Protein AF-Q8NPW4-F1 (afdb_monomer_lite)

pLDDT: mean 87.24, std 8.04, range [48.31, 95.31]

Secondary structure (DSSP, 8-state):
-GGGG---HHHHHHHHT-SSHHHHHHHHTSSPPPTTHHHHHHHHHHHHHHHHTTSHHHHHHHHHTTT--------

Foldseek 3Di:
DLLVQAPDVVLNVLLVPDPDPVSNVVSSVVHDGDPPCVVCVVVVVVVVVVVVLVPPVNVVVVVVCPPDDDDDDDD

InterPro domains:
  IPR012816 NADAR [PF08719] (8-73)
  IPR012816 NADAR [cd15457] (4-73)
  IPR037238 YbiA-like superfamily [G3DSA:1.10.357.40] (1-75)
  IPR037238 YbiA-like superfamily [SSF143990] (1-74)

Structure (mmCIF, N/CA/C/O backbone):
data_AF-Q8NPW4-F1
#
_entry.id   AF-Q8NPW4-F1
#
loop_
_atom_site.group_PDB
_atom_site.id
_atom_site.type_symbol
_atom_site.label_atom_id
_atom_site.label_alt_id
_atom_site.label_comp_id
_atom_site.label_asym_id
_atom_site.label_entity_id
_atom_site.label_seq_id
_atom_site.pdbx_PDB_ins_code
_atom_site.Cartn_x
_atom_site.Cartn_y
_atom_site.Cartn_z
_atom_site.occupancy
_atom_site.B_iso_or_equiv
_atom_site.auth_seq_id
_atom_site.auth_comp_id
_atom_site.auth_asym_id
_atom_site.auth_atom_id
_atom_site.pdbx_PDB_model_num
ATOM 1 N N . MET A 1 1 ? 2.144 1.622 -2.536 1.00 60.69 1 MET A N 1
ATOM 2 C CA . MET A 1 1 ? 2.289 0.191 -2.185 1.00 60.69 1 MET A CA 1
ATOM 3 C C . MET A 1 1 ? 3.006 -0.636 -3.255 1.00 60.69 1 MET A C 1
ATOM 5 O O . MET A 1 1 ? 3.526 -1.674 -2.910 1.00 60.69 1 MET A O 1
ATOM 9 N N . GLN A 1 2 ? 3.104 -0.189 -4.513 1.00 66.44 2 GLN A N 1
ATOM 10 C CA . GLN A 1 2 ? 3.546 -1.052 -5.626 1.00 66.44 2 GLN A CA 1
ATOM 11 C C . GLN A 1 2 ? 5.065 -1.095 -5.870 1.00 66.44 2 GLN A C 1
ATOM 13 O O . GLN A 1 2 ? 5.568 -1.948 -6.588 1.00 66.44 2 GLN A O 1
ATOM 18 N N . VAL A 1 3 ? 5.820 -0.197 -5.236 1.00 66.56 3 VAL A N 1
ATOM 19 C CA . VAL A 1 3 ? 7.288 -0.105 -5.360 1.00 66.56 3 VAL A CA 1
ATOM 20 C C . VAL A 1 3 ? 7.993 -1.314 -4.725 1.00 66.56 3 VAL A C 1
ATOM 22 O O . VAL A 1 3 ? 9.064 -1.724 -5.161 1.00 66.56 3 VAL A O 1
ATOM 25 N N . ILE A 1 4 ? 7.382 -1.909 -3.698 1.00 77.44 4 ILE A N 1
ATOM 26 C CA . ILE A 1 4 ? 7.935 -3.060 -2.964 1.00 77.44 4 ILE A CA 1
ATOM 27 C C . ILE A 1 4 ? 7.834 -4.373 -3.751 1.00 77.44 4 ILE A C 1
ATOM 29 O O . ILE A 1 4 ? 8.511 -5.344 -3.410 1.00 77.44 4 ILE A O 1
ATOM 33 N N . GLU A 1 5 ? 6.978 -4.404 -4.775 1.00 82.56 5 GLU A N 1
ATOM 34 C CA . GLU A 1 5 ? 6.706 -5.598 -5.576 1.00 82.56 5 GLU A CA 1
ATOM 35 C C . GLU A 1 5 ? 7.869 -5.918 -6.515 1.00 82.56 5 GLU A C 1
ATOM 37 O O . GLU A 1 5 ? 8.102 -7.084 -6.817 1.00 82.56 5 GLU A O 1
ATOM 42 N N . THR A 1 6 ? 8.636 -4.903 -6.919 1.00 86.00 6 THR A N 1
ATOM 43 C CA . THR A 1 6 ? 9.820 -5.032 -7.773 1.00 86.00 6 THR A CA 1
ATOM 44 C C . THR A 1 6 ? 11.107 -4.816 -6.977 1.00 86.00 6 THR A C 1
ATOM 46 O O . THR A 1 6 ? 11.132 -4.097 -5.972 1.00 86.00 6 THR A O 1
ATOM 49 N N . LEU A 1 7 ? 12.193 -5.465 -7.400 1.00 87.94 7 LEU A N 1
ATOM 50 C CA . LEU A 1 7 ? 13.557 -5.188 -6.924 1.00 87.94 7 LEU A CA 1
ATOM 51 C C . LEU A 1 7 ? 14.335 -4.283 -7.885 1.00 87.94 7 LEU A C 1
ATOM 53 O O . LEU A 1 7 ? 15.419 -3.834 -7.524 1.00 87.94 7 LEU A O 1
ATOM 57 N N . ASP A 1 8 ? 13.785 -4.014 -9.067 1.00 88.75 8 ASP A N 1
ATOM 58 C CA . ASP A 1 8 ? 14.420 -3.200 -10.095 1.00 88.75 8 ASP A CA 1
ATOM 59 C C . ASP A 1 8 ? 14.417 -1.718 -9.666 1.00 88.75 8 ASP A C 1
ATOM 61 O O . ASP A 1 8 ? 13.342 -1.130 -9.490 1.00 88.75 8 ASP A O 1
ATOM 65 N N . PRO A 1 9 ? 15.594 -1.104 -9.449 1.00 87.69 9 PRO A N 1
ATOM 66 C CA . PRO A 1 9 ? 15.694 0.272 -8.978 1.00 87.69 9 PRO A CA 1
ATOM 67 C C . PRO A 1 9 ? 15.122 1.293 -9.971 1.00 87.69 9 PRO A C 1
ATOM 69 O O . PRO A 1 9 ? 14.538 2.284 -9.523 1.00 87.69 9 PRO A O 1
ATOM 72 N N . ASP A 1 10 ? 15.194 1.043 -11.279 1.00 89.44 10 ASP A N 1
ATOM 73 C CA . ASP A 1 10 ? 14.692 1.967 -12.302 1.00 89.44 10 ASP A CA 1
ATOM 74 C C . ASP A 1 10 ? 13.162 1.954 -12.328 1.00 89.44 10 ASP A C 1
ATOM 76 O O . ASP A 1 10 ? 12.508 3.000 -12.350 1.00 89.44 10 ASP A O 1
ATOM 80 N N . GLN A 1 11 ? 12.563 0.767 -12.212 1.00 89.06 11 GLN A N 1
ATOM 8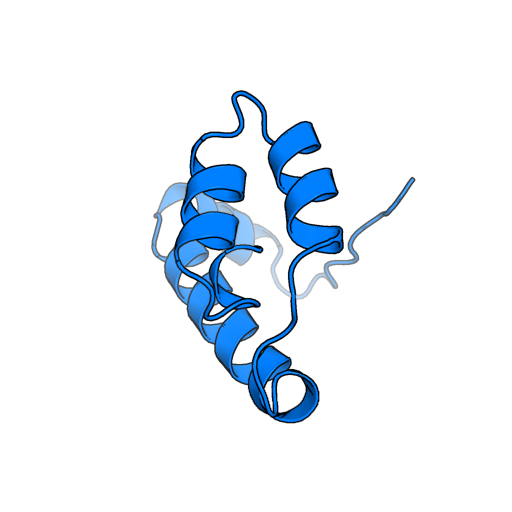1 C CA . GLN A 1 11 ? 11.109 0.628 -12.098 1.00 89.06 11 GLN A CA 1
ATOM 82 C C . GLN A 1 11 ? 10.576 1.258 -10.807 1.00 89.06 11 GLN A C 1
ATOM 84 O O . GLN A 1 11 ? 9.502 1.865 -10.803 1.00 89.06 11 GLN A O 1
ATOM 89 N N . ARG A 1 12 ? 11.326 1.155 -9.704 1.00 88.94 12 ARG A N 1
ATOM 90 C CA . ARG A 1 12 ? 10.977 1.825 -8.443 1.00 88.94 12 ARG A CA 1
ATOM 91 C C . ARG A 1 12 ? 10.998 3.335 -8.593 1.00 88.94 12 ARG A C 1
ATOM 93 O O . ARG A 1 12 ? 10.039 3.985 -8.179 1.00 88.94 12 ARG A O 1
ATOM 100 N N . ALA A 1 13 ? 12.059 3.877 -9.187 1.00 88.56 13 ALA A N 1
ATOM 101 C CA . ALA A 1 13 ? 12.181 5.305 -9.441 1.00 88.56 13 ALA A CA 1
ATOM 102 C C . ALA A 1 13 ? 11.031 5.804 -10.325 1.00 88.56 13 ALA A C 1
ATOM 104 O O . ALA A 1 13 ? 10.406 6.806 -9.991 1.00 88.56 13 ALA A O 1
ATOM 105 N N . ALA A 1 14 ? 10.672 5.061 -11.375 1.00 87.62 14 ALA A N 1
ATOM 106 C CA . ALA A 1 14 ? 9.561 5.409 -12.258 1.00 87.62 14 ALA A CA 1
ATOM 107 C C . ALA A 1 14 ? 8.204 5.456 -11.532 1.00 87.62 14 ALA A C 1
ATOM 109 O O . ALA A 1 14 ? 7.429 6.388 -11.731 1.00 87.62 14 ALA A O 1
ATOM 110 N N . VAL A 1 15 ? 7.910 4.482 -10.661 1.00 87.19 15 VAL A N 1
ATOM 111 C CA . VAL A 1 15 ? 6.656 4.469 -9.882 1.00 87.19 15 VAL A CA 1
ATOM 112 C C . VAL A 1 15 ? 6.632 5.589 -8.837 1.00 87.19 15 VAL A C 1
ATOM 114 O O . VAL A 1 15 ? 5.575 6.170 -8.600 1.00 87.19 15 VAL A O 1
ATOM 117 N N . LEU A 1 16 ? 7.772 5.901 -8.214 1.00 86.44 16 LEU A N 1
ATOM 118 C CA . LEU A 1 16 ? 7.890 6.982 -7.228 1.00 86.44 16 LEU A CA 1
ATOM 119 C C . LEU A 1 16 ? 7.827 8.377 -7.859 1.00 86.44 16 LEU A C 1
ATOM 121 O O . LEU A 1 16 ? 7.331 9.301 -7.224 1.00 86.44 16 LEU A O 1
ATOM 125 N N . ALA A 1 17 ? 8.313 8.524 -9.091 1.00 90.75 17 ALA A N 1
ATOM 126 C CA . ALA A 1 17 ? 8.293 9.778 -9.837 1.00 90.75 17 ALA A CA 1
ATOM 127 C C . ALA A 1 17 ? 6.922 10.101 -10.458 1.00 90.75 17 ALA A C 1
ATOM 129 O O . ALA A 1 17 ? 6.746 11.185 -11.010 1.00 90.75 17 ALA A O 1
ATOM 130 N N . ALA A 1 18 ? 5.957 9.179 -10.394 1.00 91.38 18 ALA A N 1
ATOM 131 C CA . ALA A 1 18 ? 4.617 9.404 -10.917 1.00 91.38 18 ALA A CA 1
ATOM 132 C C . ALA A 1 18 ? 3.939 10.582 -10.199 1.00 91.38 18 ALA A C 1
ATOM 134 O O . ALA A 1 18 ? 3.860 10.614 -8.970 1.00 91.38 18 ALA A O 1
ATOM 135 N N . ALA A 1 19 ? 3.417 11.533 -10.974 1.00 87.19 19 ALA A N 1
ATOM 136 C CA . ALA A 1 19 ? 2.885 12.783 -10.439 1.00 87.19 19 ALA A CA 1
ATOM 137 C C . ALA A 1 19 ? 1.566 12.583 -9.681 1.00 87.19 19 ALA A C 1
ATOM 139 O O . ALA A 1 19 ? 1.255 13.337 -8.758 1.00 87.19 19 ALA A O 1
ATOM 140 N N . ILE A 1 20 ? 0.787 11.566 -10.067 1.00 87.88 20 ILE A N 1
ATOM 141 C CA . ILE A 1 20 ? -0.512 11.275 -9.461 1.00 87.88 20 ILE A CA 1
ATOM 142 C C . ILE A 1 20 ? -0.678 9.792 -9.094 1.00 87.88 20 ILE A C 1
ATOM 144 O O . ILE A 1 20 ? -0.168 8.905 -9.789 1.00 87.88 20 ILE A O 1
ATOM 148 N N . PRO A 1 21 ? -1.479 9.477 -8.053 1.00 85.00 21 PRO A N 1
ATOM 149 C CA . PRO A 1 21 ? -1.673 8.103 -7.583 1.00 85.00 21 PRO A CA 1
ATOM 150 C C . PRO A 1 21 ? -2.171 7.129 -8.656 1.00 85.00 21 PRO A C 1
ATOM 152 O O . PRO A 1 21 ? -1.819 5.950 -8.639 1.00 85.00 21 PRO A O 1
ATOM 155 N N . ARG A 1 22 ? -2.980 7.606 -9.611 1.00 87.50 22 ARG A N 1
ATOM 156 C CA . ARG A 1 22 ? -3.493 6.782 -10.715 1.00 87.50 22 ARG A CA 1
ATOM 157 C C . ARG A 1 22 ? -2.376 6.301 -11.641 1.00 87.50 22 ARG A C 1
ATOM 159 O O . ARG A 1 22 ? -2.378 5.139 -12.038 1.00 87.50 22 ARG A O 1
AT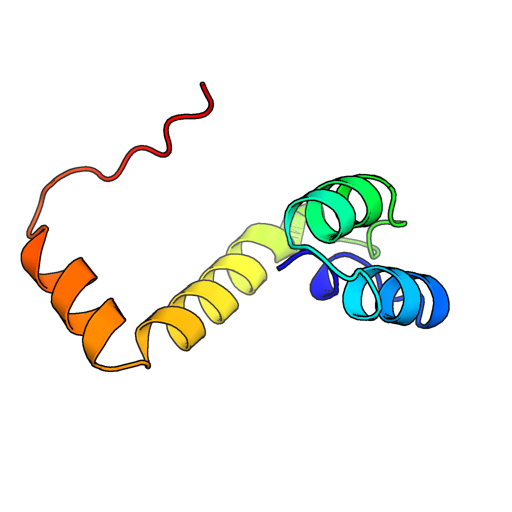OM 166 N N . GLU A 1 23 ? -1.424 7.169 -11.964 1.00 87.75 23 GLU A N 1
ATOM 167 C CA . GLU A 1 23 ?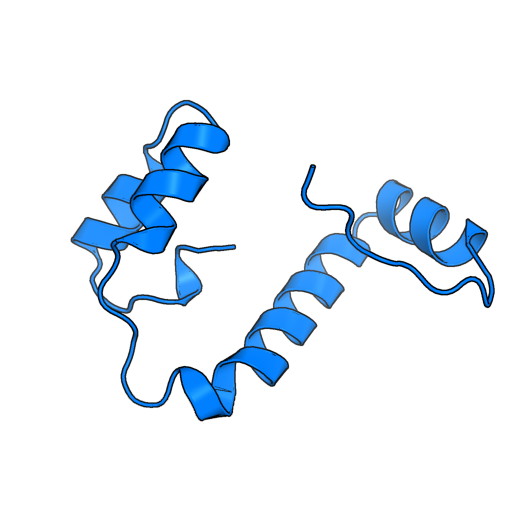 -0.269 6.827 -12.801 1.00 87.75 23 GLU A CA 1
ATOM 168 C C . GLU A 1 23 ? 0.655 5.858 -12.076 1.00 87.75 23 GLU A C 1
ATOM 170 O O . GLU A 1 23 ? 1.017 4.829 -12.647 1.00 87.75 23 GLU A O 1
ATOM 175 N N . ALA A 1 24 ? 0.926 6.112 -10.791 1.00 87.50 24 ALA A N 1
ATOM 176 C CA . ALA A 1 24 ? 1.638 5.168 -9.936 1.00 87.50 24 ALA A CA 1
ATOM 177 C C . ALA A 1 24 ? 0.948 3.791 -9.953 1.00 87.50 24 ALA A C 1
ATOM 179 O O . ALA A 1 24 ? 1.620 2.784 -10.171 1.00 87.50 24 ALA A O 1
ATOM 180 N N . LYS A 1 25 ? -0.396 3.751 -9.843 1.00 85.69 25 LYS A N 1
ATOM 181 C CA . LYS A 1 25 ? -1.202 2.516 -9.910 1.00 85.69 25 LYS A CA 1
ATOM 182 C C . LYS A 1 25 ? -1.000 1.760 -11.219 1.00 85.69 25 LYS A C 1
ATOM 184 O O . LYS A 1 25 ? -0.841 0.540 -11.196 1.00 85.69 25 LYS A O 1
ATOM 189 N N . ILE A 1 26 ? -1.003 2.462 -12.347 1.00 87.62 26 ILE A N 1
ATOM 190 C CA . ILE A 1 26 ? -0.823 1.866 -13.677 1.00 87.62 26 ILE A CA 1
ATOM 191 C C . ILE A 1 26 ? 0.607 1.351 -13.859 1.00 87.62 26 ILE A C 1
ATOM 193 O O . ILE A 1 26 ? 0.785 0.217 -14.301 1.00 87.62 26 ILE A O 1
ATOM 197 N N . LEU A 1 27 ? 1.615 2.151 -13.508 1.00 86.44 27 LEU A N 1
ATOM 198 C CA . LEU A 1 27 ? 3.027 1.779 -13.622 1.00 86.44 27 LEU A CA 1
ATOM 199 C C . LEU A 1 27 ? 3.360 0.599 -12.709 1.00 86.44 27 LEU A C 1
ATOM 201 O O . LEU A 1 27 ? 3.955 -0.378 -13.153 1.00 86.44 27 LEU A O 1
ATOM 205 N N . GLY A 1 28 ? 2.872 0.635 -11.471 1.00 85.25 28 GLY A N 1
ATOM 206 C CA . GLY A 1 28 ? 3.032 -0.428 -10.488 1.00 85.25 28 GLY A CA 1
ATOM 207 C C . GLY A 1 28 ? 2.429 -1.771 -10.907 1.00 85.25 28 GLY A C 1
ATOM 208 O O . GLY A 1 28 ? 2.913 -2.804 -10.473 1.00 85.25 28 GLY A O 1
ATOM 209 N N . ARG A 1 29 ? 1.415 -1.794 -11.784 1.00 87.00 29 ARG A N 1
ATOM 210 C CA . ARG A 1 29 ? 0.866 -3.042 -12.357 1.00 87.00 29 ARG A CA 1
ATOM 211 C C . ARG A 1 29 ? 1.751 -3.656 -13.447 1.00 87.00 29 ARG A C 1
ATOM 213 O O . ARG A 1 29 ? 1.531 -4.803 -13.816 1.00 87.00 29 ARG A O 1
ATOM 220 N N . LYS A 1 30 ? 2.702 -2.892 -13.990 1.00 88.44 30 LYS A N 1
ATOM 221 C CA . LYS A 1 30 ? 3.583 -3.302 -15.095 1.00 88.44 30 LYS A CA 1
ATOM 222 C C . LYS A 1 30 ? 4.999 -3.661 -14.642 1.00 88.44 30 LYS A C 1
ATOM 224 O O . LYS A 1 30 ? 5.808 -4.043 -15.479 1.00 88.44 30 LYS A O 1
ATOM 229 N N . VAL A 1 31 ? 5.315 -3.500 -13.356 1.00 89.12 31 VAL A N 1
ATOM 230 C CA . VAL A 1 31 ? 6.658 -3.778 -12.838 1.00 89.12 31 VAL A CA 1
ATOM 231 C C . VAL A 1 31 ? 6.962 -5.271 -12.855 1.00 89.12 31 VAL A C 1
ATOM 233 O O . VAL A 1 31 ? 6.075 -6.119 -12.733 1.00 89.12 31 VAL A O 1
ATOM 236 N N . THR A 1 32 ? 8.244 -5.593 -12.956 1.00 91.31 32 THR A N 1
ATOM 237 C CA . THR A 1 32 ? 8.728 -6.961 -12.825 1.00 91.31 32 THR A CA 1
ATOM 238 C C . THR A 1 32 ? 8.601 -7.389 -11.369 1.00 91.31 32 THR A C 1
ATOM 240 O O . THR A 1 32 ? 9.243 -6.824 -10.484 1.00 91.31 32 THR A O 1
ATOM 243 N N . LEU A 1 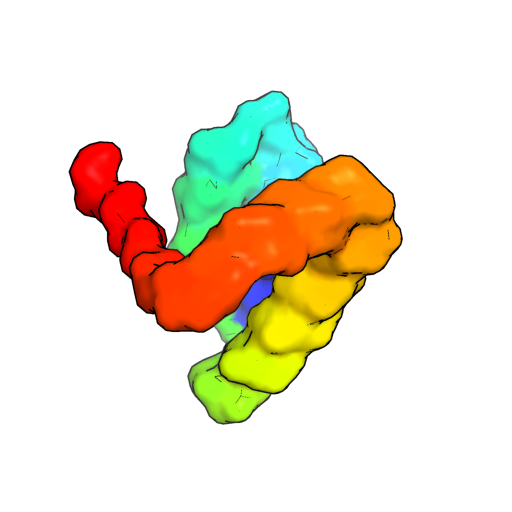33 ? 7.781 -8.405 -11.107 1.00 89.19 33 LEU A N 1
ATOM 244 C CA . LEU A 1 33 ? 7.618 -8.927 -9.755 1.00 89.19 33 LEU A CA 1
ATOM 245 C C . LEU A 1 33 ? 8.915 -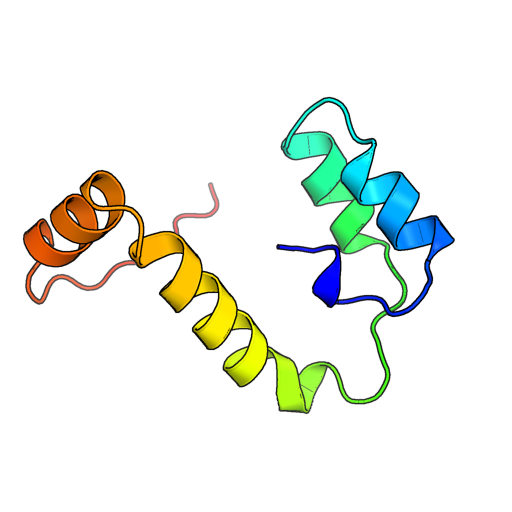9.567 -9.258 1.00 89.19 33 LEU A C 1
ATOM 247 O O . LEU A 1 33 ? 9.591 -10.307 -9.976 1.00 89.19 33 LEU A O 1
ATOM 251 N N . ARG A 1 34 ? 9.241 -9.320 -7.992 1.00 90.25 34 ARG A N 1
ATOM 252 C CA . ARG A 1 34 ? 10.397 -9.923 -7.341 1.00 90.25 34 ARG A CA 1
ATOM 253 C C . ARG A 1 34 ? 10.250 -11.447 -7.249 1.00 90.25 34 ARG A C 1
ATOM 255 O O . ARG A 1 34 ? 9.142 -11.947 -7.031 1.00 90.25 34 ARG A O 1
ATOM 262 N N . PRO A 1 35 ? 11.355 -12.206 -7.319 1.00 90.31 35 PRO A N 1
ATOM 263 C CA . PRO A 1 35 ? 11.314 -13.650 -7.116 1.00 90.31 35 PRO A CA 1
ATOM 264 C C . PRO A 1 35 ? 10.635 -14.021 -5.790 1.00 90.31 35 PRO A C 1
ATOM 266 O O . PRO A 1 35 ? 10.916 -13.424 -4.747 1.00 90.31 35 PRO A O 1
ATOM 269 N N . GLY A 1 36 ? 9.714 -14.988 -5.836 1.00 87.81 36 GLY A N 1
ATOM 270 C CA . GLY A 1 36 ? 8.965 -15.455 -4.664 1.00 87.81 36 GLY A CA 1
ATOM 271 C C . GLY A 1 36 ? 7.867 -14.507 -4.165 1.00 87.81 36 GLY A C 1
ATOM 272 O O . GLY A 1 36 ? 7.324 -14.749 -3.086 1.00 87.81 36 GLY A O 1
ATOM 273 N N . TRP A 1 37 ? 7.523 -13.448 -4.916 1.00 88.56 37 TRP A N 1
ATOM 274 C CA . TRP A 1 37 ? 6.529 -12.450 -4.497 1.00 88.56 37 TRP A CA 1
ATOM 275 C C . TRP A 1 37 ? 5.208 -13.071 -4.042 1.00 88.56 37 TRP A C 1
ATOM 277 O O . TRP A 1 37 ? 4.714 -12.703 -2.983 1.00 88.56 37 TRP A O 1
ATOM 287 N N . GLY A 1 38 ? 4.677 -14.062 -4.767 1.00 87.19 38 GLY A N 1
ATOM 288 C CA . GLY A 1 38 ? 3.411 -14.718 -4.416 1.00 87.19 38 GLY A CA 1
ATOM 289 C C . GLY A 1 38 ? 3.366 -15.252 -2.979 1.00 87.19 38 GLY A C 1
ATOM 290 O O . GLY A 1 38 ? 2.375 -15.051 -2.284 1.00 87.19 38 GLY A O 1
ATOM 291 N N . ASN A 1 39 ? 4.469 -15.834 -2.499 1.00 89.94 39 ASN A N 1
ATOM 292 C CA . ASN A 1 39 ? 4.540 -16.436 -1.165 1.00 89.94 39 ASN A CA 1
ATOM 293 C C . ASN A 1 39 ? 4.710 -15.388 -0.053 1.00 89.94 39 ASN A C 1
ATOM 295 O O . ASN A 1 39 ? 4.215 -15.563 1.059 1.00 89.94 39 ASN A O 1
ATOM 299 N N . MET A 1 40 ? 5.412 -14.287 -0.337 1.00 89.81 40 MET A N 1
ATOM 300 C CA . MET A 1 40 ? 5.705 -13.251 0.663 1.00 89.81 40 MET A CA 1
ATOM 301 C C . MET A 1 40 ? 4.722 -12.078 0.649 1.00 89.81 40 MET A C 1
ATOM 303 O O . MET A 1 40 ? 4.689 -11.309 1.609 1.00 89.81 40 MET A O 1
ATOM 307 N N . ARG A 1 41 ? 3.927 -11.928 -0.418 1.00 88.50 41 ARG A N 1
ATOM 308 C CA . ARG A 1 41 ? 3.060 -10.767 -0.656 1.00 88.50 41 ARG A CA 1
ATOM 309 C C . ARG A 1 41 ? 2.185 -10.465 0.547 1.00 88.50 41 ARG A C 1
ATOM 311 O O . ARG A 1 41 ? 2.163 -9.324 0.984 1.00 88.50 41 ARG A O 1
ATOM 318 N N . VAL A 1 42 ? 1.505 -11.472 1.092 1.00 89.00 42 VAL A N 1
ATOM 319 C CA . VAL A 1 42 ? 0.586 -11.296 2.227 1.00 89.00 42 VAL A CA 1
ATOM 320 C C . VAL A 1 42 ? 1.313 -10.695 3.431 1.00 89.00 42 VAL A C 1
ATOM 322 O O . VAL A 1 42 ? 0.899 -9.659 3.939 1.00 89.00 42 VAL A O 1
ATOM 325 N N . HIS A 1 43 ? 2.446 -11.275 3.828 1.00 89.31 43 HIS A N 1
ATOM 326 C CA . HIS A 1 43 ? 3.237 -10.800 4.965 1.00 89.31 43 HIS A CA 1
ATOM 327 C C . HIS A 1 43 ? 3.749 -9.370 4.761 1.00 89.31 43 HIS A C 1
ATOM 329 O O . HIS A 1 43 ? 3.654 -8.532 5.657 1.00 89.31 43 HIS A O 1
ATOM 335 N N . VAL A 1 44 ? 4.256 -9.072 3.563 1.00 89.56 44 VAL A N 1
ATO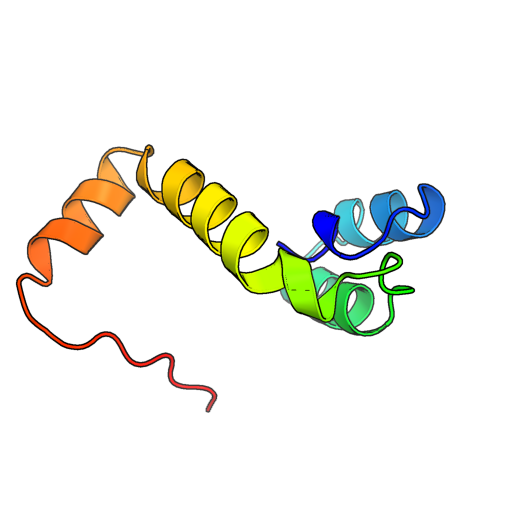M 336 C CA . VAL A 1 44 ? 4.768 -7.741 3.220 1.00 89.56 44 VAL A CA 1
ATOM 337 C C . VAL A 1 44 ? 3.641 -6.705 3.207 1.00 89.56 44 VAL A C 1
ATOM 339 O O . VAL A 1 44 ? 3.794 -5.616 3.757 1.00 89.56 44 VAL A O 1
ATOM 342 N N . VAL A 1 45 ? 2.497 -7.038 2.608 1.00 87.25 45 VAL A N 1
ATOM 343 C CA . VAL A 1 45 ? 1.322 -6.160 2.530 1.00 87.25 45 VAL A CA 1
ATOM 344 C C . VAL A 1 45 ? 0.779 -5.865 3.926 1.00 87.25 45 VAL A C 1
ATOM 346 O O . VAL A 1 45 ? 0.540 -4.699 4.233 1.00 87.25 45 VAL A O 1
ATOM 349 N N . ILE A 1 46 ? 0.668 -6.876 4.793 1.00 89.94 46 ILE A N 1
ATOM 350 C CA . ILE A 1 46 ? 0.252 -6.701 6.192 1.00 89.94 46 ILE A CA 1
ATOM 351 C C . ILE A 1 46 ? 1.197 -5.748 6.925 1.00 89.94 46 ILE A C 1
ATOM 353 O O . ILE A 1 46 ? 0.727 -4.815 7.570 1.00 89.94 46 ILE A O 1
ATOM 357 N N . ALA A 1 47 ? 2.514 -5.923 6.791 1.00 90.31 47 ALA A N 1
ATOM 358 C CA . ALA A 1 47 ? 3.486 -5.046 7.444 1.00 90.31 47 ALA A CA 1
ATOM 359 C C . ALA A 1 47 ? 3.330 -3.579 7.004 1.00 90.31 47 ALA A C 1
ATOM 361 O O . ALA A 1 47 ? 3.362 -2.668 7.830 1.00 90.31 47 ALA A O 1
ATOM 362 N N . VAL A 1 48 ? 3.097 -3.336 5.712 1.00 89.31 48 VAL A N 1
ATOM 363 C CA . VAL A 1 48 ? 2.880 -1.978 5.189 1.00 89.31 48 VAL A CA 1
ATOM 364 C C . VAL A 1 48 ? 1.542 -1.395 5.652 1.00 89.31 48 VAL A C 1
ATOM 366 O O . VAL A 1 48 ? 1.488 -0.219 6.010 1.00 89.31 48 VAL A O 1
ATOM 369 N N . ILE A 1 49 ? 0.469 -2.192 5.676 1.00 89.75 49 ILE A N 1
ATOM 370 C CA . ILE A 1 49 ? -0.833 -1.771 6.220 1.00 89.75 49 ILE A CA 1
ATOM 371 C C . ILE A 1 49 ? -0.685 -1.397 7.693 1.00 89.75 49 ILE A C 1
ATOM 373 O O . ILE A 1 49 ? -1.176 -0.351 8.108 1.00 89.75 49 ILE A O 1
ATOM 377 N N . PHE A 1 50 ? 0.045 -2.198 8.466 1.00 90.50 50 PHE A N 1
ATOM 378 C CA . PHE A 1 50 ? 0.299 -1.913 9.871 1.00 90.50 50 PHE A CA 1
ATOM 379 C C . PHE A 1 50 ? 0.982 -0.552 10.050 1.00 90.50 50 PHE A C 1
ATOM 381 O O . PHE A 1 50 ? 0.513 0.267 10.833 1.00 90.50 50 PHE A O 1
ATOM 388 N N . ILE A 1 51 ? 2.017 -0.262 9.251 1.00 91.31 51 ILE A N 1
ATOM 389 C CA . ILE A 1 51 ? 2.696 1.044 9.254 1.00 91.31 51 ILE A CA 1
ATOM 390 C C . ILE A 1 51 ? 1.735 2.181 8.872 1.00 91.31 51 ILE A C 1
ATOM 392 O O . ILE A 1 51 ? 1.742 3.218 9.530 1.00 91.31 51 ILE A O 1
ATOM 396 N N . LYS A 1 52 ? 0.875 1.999 7.858 1.00 87.62 52 LYS A N 1
ATOM 397 C CA . LYS A 1 52 ? -0.141 2.998 7.463 1.00 87.62 52 LYS A CA 1
ATOM 398 C C . LYS A 1 52 ? -1.037 3.381 8.644 1.00 87.62 52 LYS A C 1
ATOM 400 O O . LYS A 1 52 ? -1.325 4.557 8.843 1.00 87.62 52 LYS A O 1
ATOM 405 N N . PHE A 1 53 ? -1.448 2.399 9.438 1.00 92.94 53 PHE A N 1
ATOM 406 C CA . PHE A 1 53 ? -2.315 2.598 10.599 1.00 92.94 53 PHE A CA 1
ATOM 407 C C . PHE A 1 53 ? -1.563 2.935 11.895 1.00 92.94 53 PHE A C 1
ATOM 409 O O . PHE A 1 53 ? -2.190 3.035 12.946 1.00 92.94 53 PHE A O 1
ATOM 416 N N . LEU A 1 54 ? -0.248 3.180 11.847 1.00 92.75 54 LEU A N 1
ATOM 417 C CA . LEU A 1 54 ? 0.445 3.871 12.942 1.00 92.75 54 LEU A CA 1
ATOM 418 C C . LEU A 1 54 ? 0.106 5.367 12.976 1.00 92.75 54 LEU A C 1
ATOM 420 O O . LEU A 1 54 ? 0.239 5.992 14.026 1.00 92.75 54 LEU A O 1
ATOM 424 N N . GLN A 1 55 ? -0.354 5.944 11.860 1.00 93.94 55 GLN A N 1
ATOM 425 C CA . GLN A 1 55 ? -0.836 7.321 11.837 1.00 93.94 55 GLN A CA 1
ATOM 426 C C . GLN A 1 55 ? -2.104 7.446 12.709 1.00 93.94 55 GLN A C 1
ATOM 428 O O . GLN A 1 55 ? -3.075 6.732 12.440 1.00 93.94 55 GLN A O 1
ATOM 433 N N . PRO A 1 56 ? -2.138 8.348 13.712 1.00 91.06 56 PRO A N 1
ATOM 434 C CA . PRO A 1 56 ? -3.226 8.417 14.691 1.00 91.06 56 PRO A CA 1
ATOM 435 C C . PRO A 1 56 ? -4.625 8.553 14.081 1.00 91.06 56 PRO A C 1
ATOM 437 O O . PRO A 1 56 ? -5.532 7.825 14.480 1.00 91.06 56 PRO A O 1
ATOM 440 N N . ASP A 1 57 ? -4.788 9.412 13.074 1.00 94.44 57 ASP A N 1
ATOM 441 C CA . ASP A 1 57 ? -6.097 9.669 12.458 1.00 94.44 57 ASP A CA 1
ATOM 442 C C . ASP A 1 57 ? -6.638 8.434 11.728 1.00 94.44 57 ASP A C 1
ATOM 444 O O . ASP A 1 57 ? -7.805 8.069 11.865 1.00 94.44 57 ASP A O 1
ATOM 448 N N . LEU A 1 58 ? -5.767 7.739 10.988 1.00 92.50 58 LEU A N 1
ATOM 449 C CA . LEU A 1 58 ? -6.128 6.514 10.275 1.00 92.50 58 LEU A CA 1
ATOM 450 C C . LEU A 1 58 ? -6.385 5.369 11.250 1.00 92.50 58 LEU A C 1
ATOM 452 O O . LEU A 1 58 ? -7.311 4.585 11.046 1.00 92.50 58 LEU A O 1
ATOM 456 N N . ARG A 1 59 ? -5.587 5.276 12.320 1.00 92.12 59 ARG A N 1
ATOM 457 C CA . ARG A 1 59 ? -5.792 4.302 13.394 1.00 92.12 59 ARG A CA 1
ATOM 458 C C . ARG A 1 59 ? -7.165 4.473 14.021 1.00 92.12 59 ARG A C 1
ATOM 460 O O . ARG A 1 59 ? -7.875 3.490 14.197 1.00 92.12 59 ARG A O 1
ATOM 467 N N . GLN A 1 60 ? -7.531 5.709 14.345 1.00 93.88 60 GLN A N 1
ATOM 468 C CA . GLN A 1 60 ? -8.823 6.009 14.941 1.00 93.88 60 GLN A CA 1
ATOM 469 C C . GLN A 1 60 ? -9.957 5.670 13.974 1.00 93.88 60 GLN A C 1
ATOM 471 O O . GLN A 1 60 ? -10.904 5.005 14.382 1.00 93.88 60 GLN A O 1
ATOM 476 N N . ALA A 1 61 ? -9.823 6.033 12.694 1.00 92.81 61 ALA A N 1
ATOM 477 C CA . ALA A 1 61 ? -10.792 5.670 11.665 1.00 92.81 61 ALA A CA 1
ATOM 478 C C . ALA A 1 61 ? -10.987 4.147 11.560 1.00 92.81 61 ALA A C 1
ATOM 480 O O . ALA A 1 61 ? -12.122 3.697 11.461 1.00 92.81 61 ALA A O 1
ATOM 481 N N . LEU A 1 62 ? -9.907 3.358 11.644 1.00 92.12 62 LEU A N 1
ATOM 482 C CA . LEU A 1 62 ? -9.980 1.894 11.645 1.00 92.12 62 LEU A CA 1
ATOM 483 C C . LEU A 1 62 ? -10.624 1.337 12.920 1.00 92.12 62 LEU A C 1
ATOM 485 O O . LEU A 1 62 ? -11.427 0.422 12.848 1.00 92.12 62 LEU A O 1
ATOM 489 N N . LEU A 1 63 ? -10.302 1.871 14.098 1.00 92.94 63 LEU A N 1
ATOM 490 C CA . LEU A 1 63 ? -10.902 1.394 15.350 1.00 92.94 63 LEU A CA 1
ATOM 491 C C . LEU A 1 63 ? -12.401 1.708 15.423 1.00 92.94 63 LEU A C 1
ATOM 493 O O . LEU A 1 63 ? -13.171 0.926 15.975 1.00 92.94 63 LEU A O 1
ATOM 497 N N . THR A 1 64 ? -12.827 2.827 14.837 1.00 95.31 64 THR A N 1
ATOM 498 C CA . THR A 1 64 ? -14.238 3.222 14.775 1.00 95.31 64 THR A CA 1
ATOM 499 C C . THR A 1 64 ? -15.092 2.267 13.931 1.00 95.31 64 THR A C 1
ATOM 501 O O . THR A 1 64 ? -16.304 2.233 14.128 1.00 95.31 64 THR A O 1
ATOM 504 N N . THR A 1 65 ? -14.509 1.446 13.048 1.00 92.56 65 THR A N 1
ATOM 505 C CA . THR A 1 65 ? -15.284 0.448 12.286 1.00 92.56 65 THR A CA 1
ATOM 506 C C . THR A 1 65 ? -15.713 -0.750 13.138 1.00 92.56 65 THR A C 1
ATOM 508 O O . THR A 1 65 ? -16.583 -1.504 12.710 1.00 92.56 65 THR A O 1
ATOM 511 N N . GLY A 1 66 ? -15.145 -0.924 14.339 1.00 93.31 66 GLY A N 1
ATOM 512 C CA . GLY A 1 66 ? -15.470 -2.036 15.235 1.00 93.31 66 GLY A CA 1
ATOM 513 C C . GLY A 1 66 ? -15.293 -3.391 14.547 1.00 93.31 66 GLY A C 1
ATOM 514 O O . GLY A 1 66 ? -14.291 -3.617 13.871 1.00 93.31 66 GLY A O 1
ATOM 515 N N . ASP A 1 67 ? -16.299 -4.255 14.673 1.00 93.50 67 ASP A N 1
ATOM 516 C CA . ASP A 1 67 ? -16.317 -5.597 14.073 1.00 93.50 67 ASP A CA 1
ATOM 517 C C . ASP A 1 67 ? -16.899 -5.628 12.646 1.00 93.50 67 ASP A C 1
ATOM 519 O O . ASP A 1 67 ? -17.187 -6.698 12.103 1.00 93.50 67 ASP A O 1
ATOM 523 N N . ALA A 1 68 ? -17.117 -4.465 12.020 1.00 93.94 68 ALA A N 1
ATOM 524 C CA . ALA A 1 68 ? -17.631 -4.411 10.658 1.00 93.94 68 ALA A CA 1
ATOM 525 C C . ALA A 1 68 ? -16.620 -5.002 9.662 1.00 93.94 68 ALA A C 1
ATOM 527 O O . ALA A 1 68 ? -15.427 -4.695 9.690 1.00 93.94 68 ALA A O 1
ATOM 528 N N . VAL A 1 69 ? -17.113 -5.820 8.729 1.00 89.62 69 VAL A N 1
ATOM 529 C CA . VAL A 1 69 ? -16.289 -6.353 7.639 1.00 89.62 69 VAL A CA 1
ATOM 530 C C . VAL A 1 69 ? -15.997 -5.234 6.643 1.00 89.62 69 VAL A C 1
ATOM 532 O O . VAL A 1 69 ? -16.908 -4.678 6.033 1.00 89.62 69 VAL A O 1
ATOM 535 N N . LEU A 1 70 ? -14.713 -4.926 6.460 1.00 88.94 70 LEU A N 1
ATOM 536 C CA . LEU A 1 70 ? -14.254 -3.975 5.455 1.00 88.94 70 LEU A CA 1
ATOM 537 C C . LEU A 1 70 ? -14.071 -4.688 4.117 1.00 88.94 70 LEU A C 1
ATOM 539 O O . LEU A 1 70 ? -13.192 -5.538 3.973 1.00 88.94 70 LEU A O 1
ATOM 543 N N . VAL A 1 71 ? -14.905 -4.328 3.146 1.00 89.56 71 VAL A N 1
ATOM 544 C CA . VAL A 1 71 ? -14.824 -4.811 1.765 1.00 89.56 71 VAL A CA 1
ATOM 545 C C . VAL A 1 71 ? -14.346 -3.656 0.891 1.00 89.56 71 VAL A C 1
ATOM 547 O O . VAL A 1 71 ? -14.916 -2.568 0.937 1.00 89.56 71 VAL A O 1
ATOM 550 N N . GLU A 1 72 ? -13.271 -3.875 0.135 1.00 84.56 72 GLU A N 1
ATOM 551 C CA . GLU A 1 72 ? -12.817 -2.929 -0.887 1.00 84.56 72 GLU A CA 1
ATOM 552 C C . GLU A 1 72 ? -13.778 -3.020 -2.078 1.00 84.56 72 GLU A C 1
ATOM 554 O O . GLU A 1 72 ? -13.937 -4.093 -2.660 1.00 84.56 72 GLU A O 1
ATOM 559 N N . ASP A 1 73 ? -14.457 -1.917 -2.391 1.00 80.69 73 ASP A N 1
ATOM 560 C CA . ASP A 1 73 ? -15.295 -1.809 -3.584 1.00 80.69 73 ASP A CA 1
ATOM 561 C C . ASP A 1 73 ? -14.437 -1.295 -4.752 1.00 80.69 73 ASP A C 1
ATOM 563 O O . ASP A 1 73 ? -13.840 -0.219 -4.670 1.00 80.69 73 ASP A O 1
ATOM 567 N N . ASP A 1 74 ? -14.349 -2.092 -5.817 1.00 58.59 74 ASP A N 1
ATOM 568 C CA . ASP A 1 74 ? -13.609 -1.806 -7.050 1.00 58.59 74 ASP A CA 1
ATOM 569 C C . ASP A 1 74 ? -14.614 -1.476 -8.177 1.00 58.59 74 ASP A C 1
ATOM 571 O O . ASP A 1 74 ? -14.682 -2.183 -9.187 1.00 58.59 74 ASP A O 1
ATOM 575 N N . THR A 1 75 ? -15.423 -0.427 -7.998 1.00 48.31 75 THR A N 1
ATOM 576 C CA . THR A 1 75 ? -16.299 0.110 -9.060 1.00 48.31 75 THR A CA 1
ATOM 577 C C . THR A 1 75 ? -15.642 1.278 -9.802 1.00 48.31 75 THR A C 1
ATOM 579 O O . THR A 1 75 ? -15.018 2.145 -9.145 1.00 48.31 75 THR A O 1
#

Organism: Corynebacterium glutamicum (strain ATCC 13032 / DSM 20300 / JCM 1318 / BCRC 11384 / CCUG 27702 / LMG 3730 / NBRC 12168 / NCIMB 10025 / NRRL B-2784 / 534) (NCBI:txid196627)

Sequence (75 aa):
MQVIETLDPDQRAAVLAAAIPREAKILGRKVTLRPGWGNMRVHVVIAVIFIKFLQPDLRQALLTTGDAVLVEDDT

Radius of gyration: 14.68 Å; chains: 1; bounding box: 33×29×30 Å